Protein AF-A0A2D6EZB1-F1 (afdb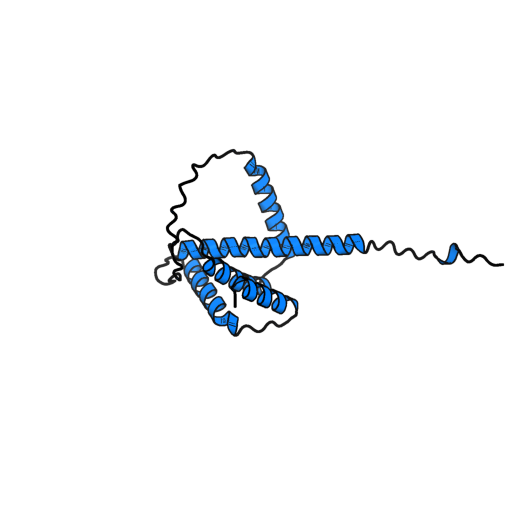_monomer_lite)

Foldseek 3Di:
DDDPPVVPPDPPPPPPVVVVVVVVVLVVLVVVLLQVQLVVQLCLQCVLQVHDDRDLVSSLLSLLLSLVCCVPPDPSVVSSVVVVVVVVVVVVVVVDPDPDPPDPPDPPPDDDDQHDLVVDPDPVSSVSSVSSVVSVVCLVVDDDPDPVSVVSSVVSCVSSVD

pLDDT: mean 78.94, std 15.42, range [45.66, 96.0]

Radius of gyration: 22.86 Å; chains: 1; bounding box: 69×45×72 Å

Structure (mmCIF, N/CA/C/O backbone):
data_AF-A0A2D6EZB1-F1
#
_entry.id   AF-A0A2D6EZB1-F1
#
loop_
_atom_site.group_PDB
_atom_site.id
_atom_site.type_symbol
_atom_site.label_atom_id
_atom_site.label_alt_id
_atom_site.label_comp_id
_atom_site.label_asym_id
_atom_site.label_entity_id
_atom_site.label_seq_id
_atom_site.pdbx_PDB_ins_code
_atom_site.Cartn_x
_atom_site.Cartn_y
_atom_site.Cartn_z
_atom_site.occupancy
_atom_site.B_iso_or_equiv
_atom_site.auth_seq_id
_atom_site.auth_comp_id
_atom_site.auth_asym_id
_atom_site.auth_atom_id
_atom_site.pdbx_PDB_model_num
ATOM 1 N N . MET A 1 1 ? -49.720 18.869 47.527 1.00 47.88 1 MET A N 1
ATOM 2 C CA . MET A 1 1 ? -49.276 18.094 46.352 1.00 47.88 1 MET A CA 1
ATOM 3 C C . MET A 1 1 ? -47.952 18.687 45.928 1.00 47.88 1 MET A C 1
ATOM 5 O O . MET A 1 1 ? -47.924 19.845 45.540 1.00 47.88 1 MET A O 1
ATOM 9 N N . SER A 1 2 ? -46.867 17.965 46.184 1.00 52.72 2 SER A N 1
ATOM 10 C CA . SER A 1 2 ? -45.495 18.437 46.001 1.00 52.72 2 SER A CA 1
ATOM 11 C C . SER A 1 2 ? -45.107 18.248 44.540 1.00 52.72 2 SER A C 1
ATOM 13 O O . SER A 1 2 ? -45.049 17.116 44.063 1.00 52.72 2 SER A O 1
ATOM 15 N N . ASP A 1 3 ? -44.910 19.353 43.833 1.00 53.31 3 ASP A N 1
ATOM 16 C CA . ASP A 1 3 ? -44.463 19.362 42.447 1.00 53.31 3 ASP A CA 1
ATOM 17 C C . ASP A 1 3 ? -42.940 19.163 42.413 1.00 53.31 3 ASP A C 1
ATOM 19 O O . ASP A 1 3 ? -42.173 20.010 42.870 1.00 53.31 3 ASP A O 1
ATOM 23 N N . PHE A 1 4 ? -42.510 17.996 41.935 1.00 58.06 4 PHE A N 1
ATOM 24 C CA . PHE A 1 4 ? -41.103 17.600 41.824 1.00 58.06 4 PHE A CA 1
ATOM 25 C C . PHE A 1 4 ? -40.517 17.900 40.432 1.00 58.06 4 PHE A C 1
ATOM 27 O O . PHE A 1 4 ? -39.515 17.305 40.037 1.00 58.06 4 PHE A O 1
ATOM 34 N N . SER A 1 5 ? -41.099 18.848 39.689 1.00 60.75 5 SER A N 1
ATOM 35 C CA . SER A 1 5 ? -40.609 19.275 38.367 1.00 60.75 5 SER A CA 1
ATOM 36 C C . SER A 1 5 ? -39.159 19.808 38.379 1.00 60.75 5 SER A C 1
ATOM 38 O O . SER A 1 5 ? -38.453 19.735 37.377 1.00 60.75 5 SER A O 1
ATOM 40 N N . PHE A 1 6 ? -38.642 20.243 39.536 1.00 56.06 6 PHE A N 1
ATOM 41 C CA . PHE A 1 6 ? -37.249 20.697 39.679 1.00 56.06 6 PHE A CA 1
ATOM 42 C C . PHE A 1 6 ? -36.216 19.554 39.795 1.00 56.06 6 PHE A C 1
ATOM 44 O O . PHE A 1 6 ? -35.021 19.776 39.614 1.00 56.06 6 PHE A O 1
ATOM 51 N N . MET A 1 7 ? -36.641 18.309 40.055 1.00 51.31 7 MET A N 1
ATOM 52 C CA . MET A 1 7 ? -35.720 17.163 40.175 1.00 51.31 7 MET A CA 1
ATOM 53 C C . MET A 1 7 ? -35.333 16.540 38.825 1.00 51.31 7 MET A C 1
ATOM 55 O O . MET A 1 7 ? -34.567 15.581 38.794 1.00 51.31 7 MET A O 1
ATOM 59 N N . ARG A 1 8 ? -35.783 17.114 37.701 1.00 47.03 8 ARG A N 1
ATOM 60 C CA . ARG A 1 8 ? -35.286 16.785 36.354 1.00 47.03 8 ARG A CA 1
ATOM 61 C C . ARG A 1 8 ? -34.155 17.725 35.907 1.00 47.03 8 ARG A C 1
ATOM 63 O O . ARG A 1 8 ? -33.942 17.933 34.721 1.00 47.03 8 ARG A O 1
ATOM 70 N N . SER A 1 9 ? -33.423 18.296 36.863 1.00 51.12 9 SER A N 1
ATOM 71 C CA . SER A 1 9 ? -32.157 19.003 36.644 1.00 51.12 9 SER A CA 1
ATOM 72 C C . SER A 1 9 ? -31.029 17.984 36.449 1.00 51.12 9 SER A C 1
ATOM 74 O O . SER A 1 9 ? -30.176 17.782 37.312 1.00 51.12 9 SER A O 1
ATOM 76 N N . GLY A 1 10 ? -31.077 17.300 35.316 1.00 46.94 10 GLY A N 1
ATOM 77 C CA . GLY A 1 10 ? -30.093 16.315 34.890 1.00 46.94 10 GLY A CA 1
ATOM 78 C C . GLY A 1 10 ? -30.034 16.267 33.371 1.00 46.94 10 GLY A C 1
ATOM 79 O O . GLY A 1 10 ? -29.948 15.187 32.803 1.00 46.94 10 GLY A O 1
ATOM 80 N N . SER A 1 11 ? -30.155 17.421 32.708 1.00 51.28 11 SER A N 1
ATOM 81 C CA . SER A 1 11 ? -29.711 17.542 31.322 1.00 51.28 11 SER A CA 1
ATOM 82 C C . SER A 1 11 ? -28.196 17.396 31.343 1.00 51.28 11 SER A C 1
ATOM 84 O O . SER A 1 11 ? -27.482 18.342 31.678 1.00 51.28 11 SER A O 1
ATOM 86 N N . SER A 1 12 ? -27.696 16.193 31.061 1.00 45.66 12 SER A N 1
ATOM 87 C CA . SER A 1 12 ? -26.305 16.053 30.665 1.00 45.66 12 SER A CA 1
ATOM 88 C C . SER A 1 12 ? -26.155 16.805 29.347 1.00 45.66 12 SER A C 1
ATOM 90 O O . SER A 1 12 ? -26.581 16.327 28.304 1.00 45.66 12 SER A O 1
ATOM 92 N N . ASN A 1 13 ? -25.546 17.985 29.400 1.00 50.25 13 ASN A N 1
ATOM 93 C CA . ASN A 1 13 ? -25.055 18.731 28.237 1.00 50.25 13 ASN A CA 1
ATOM 94 C C . ASN A 1 13 ? -23.855 18.024 27.565 1.00 50.25 13 ASN A C 1
ATOM 96 O O . ASN A 1 13 ? -22.971 18.674 27.022 1.00 50.25 13 ASN A O 1
ATOM 100 N N . PHE A 1 14 ? -23.782 16.695 27.637 1.00 48.41 14 PHE A N 1
ATOM 101 C CA . PHE A 1 14 ? -22.908 15.949 26.751 1.00 48.41 14 PHE A CA 1
ATOM 102 C C . PHE A 1 14 ? -23.686 15.780 25.456 1.00 48.41 14 PHE A C 1
ATOM 104 O O . PHE A 1 14 ? -24.615 14.980 25.379 1.00 48.41 14 PHE A O 1
ATOM 111 N N . GLU A 1 15 ? -23.342 16.622 24.489 1.00 56.84 15 GLU A N 1
ATOM 112 C CA . GLU A 1 15 ? -23.745 16.525 23.093 1.00 56.84 15 GLU A CA 1
ATOM 113 C C . GL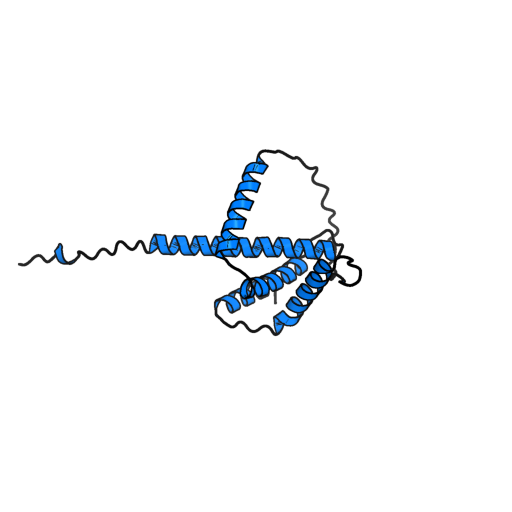U A 1 15 ? -23.208 15.195 22.541 1.00 56.84 15 GLU A C 1
ATOM 115 O O . GLU A 1 15 ? -22.138 15.127 21.941 1.00 56.84 15 GLU A O 1
ATOM 120 N N . GLU A 1 16 ? -23.914 14.093 22.815 1.00 53.28 16 GLU A N 1
ATOM 121 C CA . GLU A 1 16 ? -23.599 12.776 22.245 1.00 53.28 16 GLU A CA 1
ATOM 122 C C . GLU A 1 16 ? -23.535 12.848 20.712 1.00 53.28 16 GLU A C 1
ATOM 124 O O . GLU A 1 16 ? -22.719 12.158 20.104 1.00 53.28 16 GLU A O 1
ATOM 129 N N . ASP A 1 17 ? -24.329 13.728 20.098 1.00 57.41 17 ASP A N 1
ATOM 130 C CA . ASP A 1 17 ? -24.331 13.961 18.653 1.00 57.41 17 ASP A CA 1
ATOM 131 C C . ASP A 1 17 ? -23.016 14.591 18.146 1.00 57.41 17 ASP A C 1
ATOM 133 O O . ASP A 1 17 ? -22.478 14.117 17.145 1.00 57.41 17 ASP A O 1
ATOM 137 N N . ASP A 1 18 ? -22.427 15.561 18.858 1.00 60.47 18 ASP A N 1
ATOM 138 C CA . ASP A 1 18 ? -21.153 16.189 18.452 1.00 60.47 18 ASP A CA 1
ATOM 139 C C . ASP A 1 18 ? -19.954 15.251 18.654 1.00 60.47 18 ASP A C 1
ATOM 141 O O . ASP A 1 18 ? -19.035 15.213 17.831 1.00 60.47 18 ASP A O 1
ATOM 145 N N . ILE A 1 19 ? -19.970 14.432 19.713 1.00 61.69 19 ILE A N 1
ATOM 146 C CA . ILE A 1 19 ? -18.934 13.410 19.938 1.00 61.69 19 ILE A CA 1
ATOM 147 C C . ILE A 1 19 ? -18.992 12.349 18.832 1.00 61.69 19 ILE A C 1
ATOM 149 O O . ILE A 1 19 ? -17.951 11.942 18.309 1.00 61.69 19 ILE A O 1
ATOM 153 N N . ASN A 1 20 ? -20.196 11.918 18.447 1.00 73.81 20 ASN A N 1
ATOM 154 C CA . ASN A 1 20 ? -20.377 10.962 17.358 1.00 73.81 20 ASN A CA 1
ATOM 155 C C . ASN A 1 20 ? -19.919 11.542 16.015 1.00 73.81 20 ASN A C 1
ATOM 157 O O . ASN A 1 20 ? -19.233 10.843 15.267 1.00 73.81 20 ASN A O 1
ATOM 161 N N . GLN A 1 21 ? -20.221 12.812 15.730 1.00 78.00 21 GLN A N 1
ATOM 162 C CA . GLN A 1 21 ? -19.786 13.454 14.491 1.00 78.00 21 GLN A CA 1
ATOM 163 C C . GLN A 1 21 ? -18.259 13.586 14.420 1.00 78.00 21 GLN A C 1
ATOM 165 O O . GLN A 1 21 ? -17.661 13.183 13.425 1.00 78.00 21 GLN A O 1
ATOM 170 N N . GLY A 1 22 ? -17.601 14.021 15.499 1.00 77.44 22 GLY A N 1
ATOM 171 C CA . GLY A 1 22 ? -16.137 14.128 15.529 1.00 77.44 22 GLY A CA 1
ATOM 172 C C . GLY A 1 22 ? -15.417 12.784 15.335 1.00 77.44 22 GLY A C 1
ATOM 173 O O . GLY A 1 22 ? -14.355 12.722 14.706 1.00 77.44 22 GLY A O 1
ATOM 174 N N . ILE A 1 23 ? -16.000 11.684 15.828 1.00 78.56 23 ILE A N 1
ATOM 175 C CA . ILE A 1 23 ? -15.486 10.325 15.592 1.00 78.56 23 ILE A CA 1
ATOM 176 C C . ILE A 1 23 ? -15.664 9.920 14.124 1.00 78.56 23 ILE A C 1
ATOM 178 O O . ILE A 1 23 ? -14.747 9.334 13.542 1.00 78.56 23 ILE A O 1
ATOM 182 N N . ILE A 1 24 ? -16.817 10.229 13.522 1.00 81.25 24 ILE A N 1
ATOM 183 C CA . ILE A 1 24 ? -17.091 9.947 12.106 1.00 81.25 24 ILE A CA 1
ATOM 184 C C . ILE A 1 24 ? -16.104 10.700 11.214 1.00 81.25 24 ILE A C 1
ATOM 186 O O . ILE A 1 24 ? -15.483 10.078 10.353 1.00 81.25 24 ILE A O 1
ATOM 190 N N . ASP A 1 25 ? -15.902 11.992 11.458 1.00 79.62 25 ASP A N 1
ATOM 191 C CA . ASP A 1 25 ? -14.988 12.827 10.675 1.00 79.62 25 ASP A CA 1
ATOM 192 C C . ASP A 1 25 ? -13.549 12.310 10.791 1.00 79.62 25 ASP A C 1
ATOM 194 O O . ASP A 1 25 ? -12.853 12.125 9.793 1.00 79.62 25 ASP A O 1
ATOM 198 N N . SER A 1 26 ? -13.123 11.954 12.007 1.00 75.31 26 SER A N 1
ATOM 199 C CA . SER A 1 26 ? -11.803 11.356 12.238 1.00 75.31 26 SER A CA 1
ATOM 200 C C . SER A 1 26 ? -11.630 10.031 11.488 1.00 75.31 26 SER A C 1
ATOM 202 O O . SER A 1 26 ? -10.572 9.777 10.909 1.00 75.31 26 SER A O 1
ATOM 204 N N . ALA A 1 27 ? -12.662 9.182 11.468 1.00 79.25 27 ALA A N 1
ATOM 205 C CA . ALA A 1 27 ? -12.643 7.925 10.728 1.00 79.25 27 ALA A CA 1
ATOM 206 C C . ALA A 1 27 ? -12.607 8.151 9.207 1.00 79.25 27 ALA A C 1
ATOM 208 O O . ALA A 1 27 ? -11.874 7.454 8.505 1.00 79.25 27 ALA A O 1
ATOM 209 N N . GLN A 1 28 ? -13.351 9.135 8.695 1.00 82.06 28 GLN A N 1
ATOM 210 C CA . GLN A 1 28 ? -13.328 9.518 7.282 1.00 82.06 28 GLN A CA 1
ATOM 211 C C . GLN A 1 28 ? -11.952 10.024 6.858 1.00 82.06 28 GLN A C 1
ATOM 213 O O . GLN A 1 28 ? -11.419 9.556 5.847 1.00 82.06 28 GLN A O 1
ATOM 218 N N . SER A 1 29 ? -11.348 10.915 7.649 1.00 80.81 29 SER A N 1
ATOM 219 C CA . SER A 1 29 ? -9.985 11.383 7.414 1.00 80.81 29 SER A CA 1
ATOM 220 C C . SER A 1 29 ? -9.035 10.199 7.367 1.00 80.81 29 SER A C 1
ATOM 222 O O . SER A 1 29 ? -8.338 10.032 6.372 1.00 80.81 29 SER A O 1
ATOM 224 N N . LEU A 1 30 ? -9.092 9.304 8.360 1.00 80.94 30 LEU A N 1
ATOM 225 C CA . LEU A 1 30 ? -8.241 8.117 8.437 1.00 80.94 30 LEU A CA 1
ATOM 226 C C . LEU A 1 30 ? -8.317 7.231 7.188 1.00 80.94 30 LEU A C 1
ATOM 228 O O . LEU A 1 30 ? -7.288 6.833 6.640 1.00 80.94 30 LEU A O 1
ATOM 232 N N . ILE A 1 31 ? -9.535 6.930 6.736 1.00 84.31 31 IL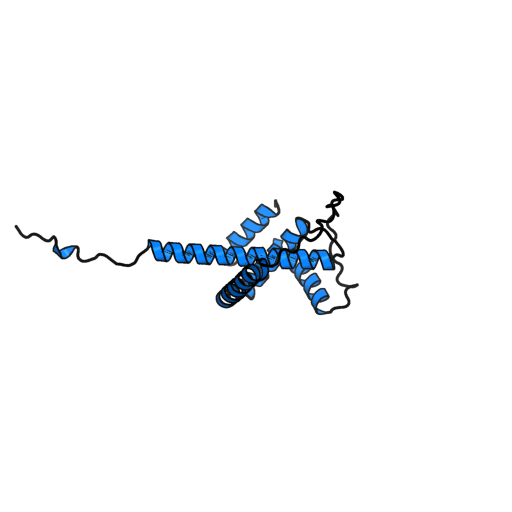E A N 1
ATOM 233 C CA . ILE A 1 31 ? -9.778 6.126 5.533 1.00 84.31 31 ILE A CA 1
ATOM 234 C C . ILE A 1 31 ? -9.227 6.846 4.299 1.00 84.31 31 ILE A C 1
ATOM 236 O O . ILE A 1 31 ? -8.596 6.220 3.448 1.00 84.31 31 ILE A O 1
ATOM 240 N N . THR A 1 32 ? -9.406 8.162 4.224 1.00 84.94 32 THR A N 1
ATOM 241 C CA . THR A 1 32 ? -8.880 8.986 3.131 1.00 84.94 32 THR A CA 1
ATOM 242 C C . THR A 1 32 ? -7.353 8.922 3.081 1.00 84.94 32 THR A C 1
ATOM 244 O O . THR A 1 32 ? -6.798 8.635 2.020 1.00 84.94 32 THR A O 1
ATOM 247 N N . ILE A 1 33 ? -6.667 9.070 4.225 1.00 83.62 33 ILE A N 1
ATOM 248 C CA . ILE A 1 33 ? -5.201 8.910 4.327 1.00 83.62 33 ILE A CA 1
ATOM 249 C C . ILE A 1 33 ? -4.781 7.542 3.807 1.00 83.62 33 ILE A C 1
ATOM 251 O O . ILE A 1 33 ? -3.852 7.415 3.008 1.00 83.62 33 ILE A O 1
ATOM 255 N N . PHE A 1 34 ? -5.469 6.510 4.289 1.00 87.12 34 PHE A N 1
ATOM 256 C CA . PHE A 1 34 ? -5.158 5.131 3.973 1.00 87.12 34 PHE A CA 1
ATOM 257 C C . PHE A 1 34 ? -5.218 4.880 2.462 1.00 87.12 34 PHE A C 1
ATOM 259 O O . PHE A 1 34 ? -4.292 4.299 1.894 1.00 87.12 34 PHE A O 1
ATOM 266 N N . ILE A 1 35 ? -6.270 5.371 1.804 1.00 89.12 35 ILE A N 1
ATOM 267 C CA . ILE A 1 35 ? -6.467 5.218 0.360 1.00 89.12 35 ILE A CA 1
ATOM 268 C C . ILE A 1 35 ? -5.445 6.039 -0.429 1.00 89.12 35 ILE A C 1
ATOM 270 O O . ILE A 1 35 ? -4.830 5.494 -1.344 1.00 89.12 35 ILE A O 1
ATOM 274 N N . ILE A 1 36 ? -5.217 7.310 -0.074 1.00 89.00 36 ILE A N 1
ATOM 275 C CA . ILE A 1 36 ? -4.235 8.168 -0.761 1.00 89.00 36 ILE A CA 1
ATOM 276 C C . ILE A 1 36 ? -2.857 7.506 -0.743 1.00 89.00 36 ILE A C 1
ATOM 278 O O . ILE A 1 36 ? -2.229 7.350 -1.790 1.00 89.00 36 ILE A O 1
ATOM 282 N N . LYS A 1 37 ? -2.417 7.032 0.427 1.00 89.38 37 LYS A N 1
ATOM 283 C CA . LYS A 1 37 ? -1.128 6.345 0.556 1.00 89.38 37 LYS A CA 1
ATOM 284 C C . LYS A 1 37 ? -1.077 5.057 -0.252 1.00 89.38 37 LYS A C 1
ATOM 286 O O . LYS A 1 37 ? -0.074 4.800 -0.911 1.00 89.38 37 LYS A O 1
ATOM 291 N N . ALA A 1 38 ? -2.146 4.261 -0.253 1.00 92.12 38 ALA A N 1
ATOM 292 C CA . ALA A 1 38 ? -2.207 3.064 -1.085 1.00 92.12 38 ALA A CA 1
ATOM 293 C C . ALA A 1 38 ? -2.086 3.403 -2.584 1.00 92.12 38 ALA A C 1
ATOM 295 O O . ALA A 1 38 ? -1.358 2.726 -3.307 1.00 92.12 38 ALA A O 1
ATOM 296 N N . ILE A 1 39 ? -2.714 4.480 -3.060 1.00 93.00 39 ILE A N 1
ATOM 297 C CA . ILE A 1 39 ? -2.585 4.924 -4.456 1.00 93.00 39 ILE A CA 1
ATOM 298 C C . ILE A 1 39 ? -1.153 5.384 -4.757 1.00 93.00 39 ILE A C 1
ATOM 300 O O . ILE A 1 39 ? -0.591 4.979 -5.776 1.00 93.00 39 ILE A O 1
ATOM 304 N N . GLU A 1 40 ? -0.528 6.173 -3.879 1.00 93.00 40 GLU A N 1
ATOM 305 C CA . GLU A 1 40 ? 0.867 6.613 -4.038 1.00 93.00 40 GLU A CA 1
ATOM 306 C C . GLU A 1 40 ? 1.832 5.415 -4.095 1.00 93.00 40 GLU A C 1
ATOM 308 O O . GLU A 1 40 ? 2.699 5.337 -4.970 1.00 93.00 40 GLU A O 1
ATOM 313 N N . ILE A 1 41 ? 1.644 4.438 -3.204 1.00 94.88 41 ILE A N 1
ATOM 314 C CA . ILE A 1 41 ? 2.441 3.207 -3.128 1.00 94.88 41 ILE A CA 1
ATOM 315 C C . ILE A 1 41 ? 2.244 2.346 -4.382 1.00 94.88 41 ILE A C 1
ATOM 317 O O . ILE A 1 41 ? 3.228 1.876 -4.959 1.00 94.88 41 ILE A O 1
ATOM 321 N N . GLY A 1 42 ? 0.999 2.156 -4.825 1.00 95.38 42 GLY A N 1
ATOM 322 C CA . GLY A 1 42 ? 0.672 1.386 -6.028 1.00 95.38 42 GLY A CA 1
ATOM 323 C C . GLY A 1 42 ? 1.228 2.035 -7.293 1.00 95.38 42 GLY A C 1
ATOM 324 O O . GLY A 1 42 ? 1.840 1.361 -8.121 1.00 95.38 42 GLY A O 1
ATOM 325 N N . SER A 1 43 ? 1.119 3.360 -7.395 1.00 94.44 43 SER A N 1
ATOM 326 C CA . SER A 1 43 ? 1.673 4.141 -8.506 1.00 94.44 43 SER A CA 1
ATOM 327 C C . SER A 1 43 ? 3.197 4.055 -8.544 1.00 94.44 43 SER A C 1
ATOM 329 O O . SER A 1 43 ? 3.781 3.778 -9.592 1.00 94.44 43 SER A O 1
ATOM 331 N N . ARG A 1 44 ? 3.865 4.195 -7.390 1.00 94.69 44 ARG A N 1
ATOM 332 C CA . ARG A 1 44 ? 5.320 4.009 -7.292 1.00 94.69 44 ARG A CA 1
ATOM 333 C C . ARG A 1 44 ? 5.731 2.600 -7.711 1.00 94.69 44 ARG A C 1
ATOM 335 O O . ARG A 1 44 ? 6.701 2.438 -8.447 1.00 94.69 44 ARG A O 1
ATOM 342 N N . TYR A 1 45 ? 5.001 1.581 -7.264 1.00 95.75 45 TYR A N 1
ATOM 343 C CA . TYR A 1 45 ? 5.285 0.196 -7.630 1.00 95.75 45 TYR A CA 1
ATOM 344 C C . TYR A 1 45 ? 5.097 -0.060 -9.134 1.00 95.75 45 TYR A C 1
ATOM 346 O O . TYR A 1 45 ? 5.931 -0.734 -9.735 1.00 95.75 45 TYR A O 1
ATOM 354 N N . CYS A 1 46 ? 4.078 0.536 -9.758 1.00 94.81 46 CYS A N 1
ATOM 355 C CA . CYS A 1 46 ? 3.870 0.506 -11.208 1.00 94.81 46 CYS A CA 1
ATOM 356 C C . CYS A 1 46 ? 5.076 1.080 -11.972 1.00 94.81 46 CYS A C 1
ATOM 358 O O . CYS A 1 46 ? 5.618 0.420 -12.863 1.00 94.81 46 CYS A O 1
ATOM 360 N N . VAL A 1 47 ? 5.564 2.257 -11.565 1.00 92.81 47 VAL A N 1
ATOM 361 C CA . VAL A 1 47 ? 6.751 2.890 -12.166 1.00 92.81 47 VAL A CA 1
ATOM 362 C C . VAL A 1 47 ? 7.994 2.011 -11.998 1.00 92.81 47 VAL A C 1
ATOM 364 O O . VAL A 1 47 ? 8.752 1.814 -12.948 1.00 92.81 47 VAL A O 1
ATOM 367 N N . LEU A 1 48 ? 8.191 1.421 -10.816 1.00 93.75 48 LEU A N 1
ATOM 368 C CA . LEU A 1 48 ? 9.302 0.498 -10.554 1.00 93.75 48 LEU A CA 1
ATOM 369 C C . LEU A 1 48 ? 9.185 -0.815 -11.345 1.00 93.75 48 LEU A C 1
ATOM 371 O O . LEU A 1 48 ? 10.200 -1.403 -11.718 1.00 93.75 48 LEU A O 1
ATOM 375 N N . ALA A 1 49 ? 7.963 -1.242 -11.667 1.00 93.19 49 ALA A N 1
ATOM 376 C CA . ALA A 1 49 ? 7.689 -2.335 -12.596 1.00 93.19 49 ALA A CA 1
ATOM 377 C C . ALA A 1 49 ? 7.885 -1.944 -14.073 1.00 93.19 49 ALA A C 1
ATOM 379 O O . ALA A 1 49 ? 7.696 -2.791 -14.944 1.00 93.19 49 ALA A O 1
ATOM 380 N N . LYS A 1 50 ? 8.288 -0.694 -14.353 1.00 91.56 50 LYS A N 1
ATOM 381 C CA . LYS A 1 50 ? 8.457 -0.103 -15.693 1.00 91.56 50 LYS A CA 1
ATOM 382 C C . LYS A 1 50 ? 7.166 -0.050 -16.513 1.00 91.56 50 LYS A C 1
ATOM 384 O O . LYS A 1 50 ? 7.233 -0.012 -17.738 1.00 91.56 50 LYS A O 1
ATOM 389 N N . ARG A 1 51 ? 6.023 -0.026 -15.829 1.00 91.12 51 ARG A N 1
ATOM 390 C CA . ARG A 1 51 ? 4.694 0.120 -16.420 1.00 91.12 51 ARG A CA 1
ATOM 391 C C . ARG A 1 51 ? 4.226 1.566 -16.324 1.00 91.12 51 ARG A C 1
ATOM 393 O O . ARG A 1 51 ? 4.635 2.298 -15.418 1.00 91.12 51 ARG A O 1
ATOM 400 N N . LYS A 1 52 ? 3.374 1.971 -17.259 1.00 89.56 52 LYS A N 1
ATOM 401 C CA . LYS A 1 52 ? 2.762 3.306 -17.318 1.00 89.56 52 LYS A CA 1
ATOM 402 C C . LYS A 1 52 ? 1.343 3.317 -16.759 1.00 89.56 52 LYS A C 1
ATOM 404 O O . LYS A 1 52 ? 0.897 4.358 -16.287 1.00 89.56 52 LYS A O 1
ATOM 409 N N . THR A 1 53 ? 0.673 2.167 -16.766 1.00 89.06 53 THR A N 1
ATOM 410 C CA . THR A 1 53 ? -0.718 2.042 -16.322 1.00 89.06 53 THR A CA 1
ATOM 411 C C . THR A 1 53 ? -0.805 1.298 -14.994 1.00 89.06 53 THR A C 1
ATOM 413 O O . THR A 1 53 ? -0.345 0.159 -14.859 1.00 89.06 53 THR A O 1
ATOM 416 N N . VAL A 1 54 ? -1.421 1.945 -14.000 1.00 91.44 54 VAL A N 1
ATOM 417 C CA . VAL A 1 54 ? -1.713 1.333 -12.699 1.00 91.44 54 VAL A CA 1
ATOM 418 C C . VAL A 1 54 ? -2.865 0.349 -12.864 1.00 91.44 54 VAL A C 1
ATOM 420 O O . VAL A 1 54 ? -3.948 0.703 -13.321 1.00 91.44 54 VAL A O 1
ATOM 423 N N . THR A 1 55 ? -2.635 -0.896 -12.466 1.00 91.88 55 THR A N 1
ATOM 424 C CA . THR A 1 55 ? -3.612 -1.983 -12.577 1.00 91.88 55 THR A CA 1
ATOM 425 C C . THR A 1 55 ? -4.298 -2.253 -11.237 1.00 91.88 55 THR A C 1
ATOM 427 O O . THR A 1 55 ? -3.805 -1.865 -10.175 1.00 91.88 55 THR A O 1
ATOM 430 N N . LYS A 1 56 ? -5.404 -3.009 -11.251 1.00 91.62 56 LYS A N 1
ATOM 431 C CA . LYS A 1 56 ? -6.058 -3.493 -10.018 1.00 91.62 56 LYS A CA 1
ATOM 432 C C . LYS A 1 56 ? -5.068 -4.195 -9.078 1.00 91.62 56 LYS A C 1
ATOM 434 O O . LYS A 1 56 ? -5.113 -3.984 -7.869 1.00 91.62 56 LYS A O 1
ATOM 439 N N . THR A 1 57 ? -4.168 -5.008 -9.629 1.00 92.75 57 THR A N 1
ATOM 440 C CA . THR A 1 57 ? -3.184 -5.768 -8.850 1.00 92.75 57 THR A CA 1
ATOM 441 C C . THR A 1 57 ? -2.193 -4.851 -8.134 1.00 92.75 57 THR A C 1
ATOM 443 O O . THR A 1 57 ? -1.798 -5.147 -7.010 1.00 92.75 57 THR A O 1
ATOM 446 N N . ASP A 1 58 ? -1.827 -3.709 -8.723 1.00 94.56 58 ASP A N 1
ATOM 447 C CA . ASP A 1 58 ? -0.973 -2.717 -8.053 1.00 94.56 58 ASP A CA 1
ATOM 448 C C . ASP A 1 58 ? -1.638 -2.149 -6.807 1.00 94.56 58 ASP A C 1
ATOM 450 O O . ASP A 1 58 ? -1.016 -2.066 -5.746 1.00 94.56 58 ASP A O 1
ATOM 454 N N . ILE A 1 59 ? -2.919 -1.802 -6.933 1.00 94.00 59 ILE A N 1
ATOM 455 C CA . ILE A 1 59 ? -3.718 -1.293 -5.822 1.00 94.00 59 ILE A CA 1
ATOM 456 C C . ILE A 1 59 ? -3.890 -2.371 -4.750 1.00 94.00 59 ILE A C 1
ATOM 458 O O . ILE A 1 59 ? -3.764 -2.074 -3.567 1.00 94.00 59 ILE A O 1
ATOM 462 N N . GLU A 1 60 ? -4.092 -3.634 -5.130 1.00 94.25 60 GLU A N 1
ATOM 463 C CA . GLU A 1 60 ? -4.152 -4.744 -4.173 1.00 94.25 60 GLU A CA 1
ATOM 464 C C . GLU A 1 60 ? -2.839 -4.899 -3.388 1.00 94.25 60 GLU A C 1
ATOM 466 O O . GLU A 1 60 ? -2.856 -4.982 -2.157 1.00 94.25 60 GLU A O 1
ATOM 471 N N . TYR A 1 61 ? -1.695 -4.909 -4.080 1.00 95.25 61 TYR A N 1
ATOM 472 C CA . TYR A 1 61 ? -0.376 -4.947 -3.441 1.00 95.25 61 TYR A CA 1
ATOM 473 C C . TYR A 1 61 ? -0.207 -3.784 -2.460 1.00 95.25 61 TYR A C 1
ATOM 475 O O . TYR A 1 61 ? 0.229 -3.981 -1.323 1.00 95.25 61 TYR A O 1
ATOM 483 N N . ALA A 1 62 ? -0.583 -2.581 -2.889 1.00 95.50 62 ALA A N 1
ATOM 484 C CA . ALA A 1 62 ? -0.429 -1.380 -2.094 1.00 95.50 62 ALA A CA 1
ATOM 485 C C . ALA A 1 62 ? -1.354 -1.344 -0.875 1.00 95.50 62 ALA A C 1
ATOM 487 O O . ALA A 1 62 ? -0.908 -0.958 0.199 1.00 95.50 62 ALA A O 1
ATOM 488 N N . LEU A 1 63 ? -2.603 -1.800 -0.997 1.00 94.25 63 LEU A N 1
ATOM 489 C CA . LEU A 1 63 ? -3.539 -1.900 0.125 1.00 94.25 63 LEU A CA 1
ATOM 490 C C . LEU A 1 63 ? -3.048 -2.895 1.179 1.00 94.25 63 LEU A C 1
ATOM 492 O O . LEU A 1 63 ? -3.096 -2.594 2.370 1.00 94.25 63 LEU A O 1
ATOM 496 N N . LYS A 1 64 ? -2.531 -4.058 0.761 1.00 94.50 64 LYS A N 1
ATOM 497 C CA . LYS A 1 64 ? -1.952 -5.051 1.684 1.00 94.50 64 LYS A CA 1
ATOM 498 C C . LYS A 1 64 ? -0.718 -4.508 2.396 1.00 94.50 64 LYS A C 1
ATOM 500 O O . LYS A 1 64 ? -0.571 -4.685 3.605 1.00 94.50 64 LYS A O 1
ATOM 505 N N . TYR A 1 65 ? 0.151 -3.825 1.655 1.00 94.44 65 TYR A N 1
ATOM 506 C CA . TYR A 1 65 ? 1.320 -3.168 2.225 1.00 94.44 65 TYR A CA 1
ATOM 507 C C . TYR A 1 65 ? 0.915 -2.088 3.224 1.00 94.44 65 TYR A C 1
ATOM 509 O O . TYR A 1 65 ? 1.390 -2.087 4.359 1.00 94.44 65 TYR A O 1
ATOM 517 N N . GLN A 1 66 ? -0.005 -1.213 2.818 1.00 91.44 66 GLN A N 1
ATOM 518 C CA . GLN A 1 66 ? -0.483 -0.120 3.643 1.00 91.44 66 GLN A CA 1
ATOM 519 C C . GLN A 1 66 ? -1.180 -0.654 4.888 1.00 91.44 66 GLN A C 1
ATOM 521 O O . GLN A 1 66 ? -0.911 -0.133 5.951 1.00 91.44 66 GLN A O 1
ATOM 526 N N . ALA A 1 67 ? -1.986 -1.716 4.819 1.00 90.94 67 ALA A N 1
ATOM 527 C CA . ALA A 1 67 ? -2.587 -2.332 6.002 1.00 90.94 67 ALA A CA 1
ATOM 528 C C . ALA A 1 67 ? -1.528 -2.714 7.046 1.00 90.94 67 ALA A C 1
ATOM 530 O O . ALA A 1 67 ? -1.612 -2.285 8.195 1.00 90.94 67 ALA A O 1
ATOM 531 N N . ILE A 1 68 ? -0.498 -3.459 6.639 1.00 89.56 68 ILE A N 1
ATOM 532 C CA . ILE A 1 68 ? 0.542 -3.943 7.554 1.00 89.56 68 ILE A CA 1
ATOM 533 C C . ILE A 1 68 ? 1.395 -2.787 8.097 1.00 89.56 68 ILE A C 1
ATOM 535 O O . ILE A 1 68 ? 1.653 -2.729 9.299 1.00 89.56 68 ILE A O 1
ATOM 539 N N . GLU A 1 69 ? 1.816 -1.849 7.248 1.00 88.62 69 GLU A N 1
ATOM 540 C CA . GLU A 1 69 ? 2.592 -0.681 7.687 1.00 88.62 69 GLU A CA 1
ATOM 541 C C . GLU A 1 69 ? 1.778 0.258 8.568 1.00 88.62 69 GLU A C 1
ATOM 543 O O . GLU A 1 69 ? 2.283 0.779 9.562 1.00 88.62 69 GLU A O 1
ATOM 548 N N . PHE A 1 70 ? 0.512 0.457 8.217 1.00 82.94 70 PHE A N 1
ATOM 549 C CA . PHE A 1 70 ? -0.380 1.348 8.928 1.00 82.94 70 PHE A CA 1
ATOM 550 C C . PHE A 1 70 ? -0.563 0.884 10.372 1.00 82.94 70 PHE A C 1
ATOM 552 O O . PHE A 1 70 ? -0.381 1.662 11.304 1.00 82.94 70 PHE A O 1
ATOM 559 N N . ILE A 1 71 ? -0.807 -0.415 10.557 1.00 77.31 71 ILE A N 1
ATOM 560 C CA . ILE A 1 71 ? -0.965 -1.039 11.876 1.00 77.31 71 ILE A CA 1
ATOM 561 C C . ILE A 1 71 ? 0.334 -0.977 12.697 1.00 77.31 71 ILE A C 1
ATOM 563 O O . ILE A 1 71 ? 0.286 -0.768 13.908 1.00 77.31 71 ILE A O 1
ATOM 567 N N . ASN A 1 72 ? 1.495 -1.169 12.064 1.00 75.56 72 ASN A N 1
ATOM 568 C CA . ASN A 1 72 ? 2.763 -1.321 12.783 1.00 75.56 72 ASN A CA 1
ATOM 569 C C . ASN A 1 72 ? 3.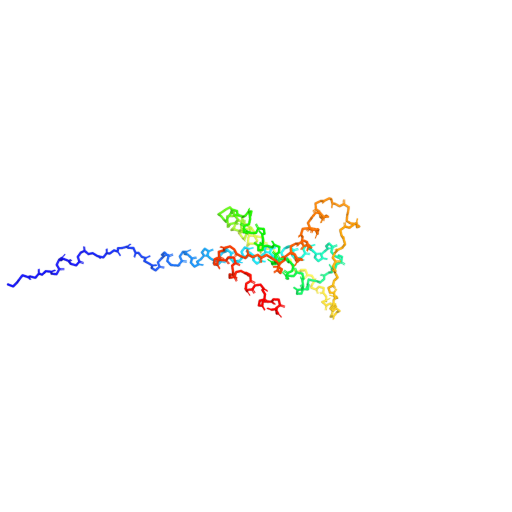505 -0.004 13.052 1.00 75.56 72 ASN A C 1
ATOM 571 O O . ASN A 1 72 ? 4.308 0.056 13.986 1.00 75.56 72 ASN A O 1
ATOM 575 N N . HIS A 1 73 ? 3.299 1.025 12.226 1.00 68.81 73 HIS A N 1
ATOM 576 C CA . HIS A 1 73 ? 4.204 2.176 12.167 1.00 68.81 73 HIS A CA 1
ATOM 577 C C . HIS A 1 73 ? 3.517 3.547 12.130 1.00 68.81 73 HIS A C 1
ATOM 579 O O . HIS A 1 73 ? 4.224 4.554 12.092 1.00 68.81 73 HIS A O 1
ATOM 585 N N . THR A 1 74 ? 2.181 3.628 12.158 1.00 65.56 74 THR A N 1
ATOM 586 C CA . THR A 1 74 ? 1.496 4.917 11.970 1.00 65.56 74 THR A CA 1
ATOM 587 C C . THR A 1 74 ? 1.171 5.638 13.273 1.00 65.56 74 THR A C 1
ATOM 589 O O . THR A 1 74 ? 0.384 5.168 14.093 1.00 65.56 74 THR A O 1
ATOM 592 N N . ASP A 1 75 ? 1.726 6.842 13.410 1.00 72.19 75 ASP A N 1
ATOM 593 C CA . ASP A 1 75 ? 1.219 7.874 14.311 1.00 72.19 75 ASP A CA 1
ATOM 594 C C . ASP A 1 75 ? 0.109 8.655 13.591 1.00 72.19 75 ASP A C 1
ATOM 596 O O . ASP A 1 75 ? 0.363 9.589 12.829 1.00 72.19 75 ASP A O 1
ATOM 600 N N . ILE A 1 76 ? -1.134 8.228 13.813 1.00 66.50 76 ILE A N 1
ATOM 601 C CA . ILE A 1 76 ? -2.328 8.743 13.127 1.00 66.50 76 ILE A CA 1
ATOM 602 C C . ILE A 1 76 ? -2.458 10.266 13.267 1.00 66.50 76 ILE A C 1
ATOM 604 O O . ILE A 1 76 ? -2.825 10.946 12.311 1.00 66.50 76 ILE A O 1
ATOM 608 N N . ALA A 1 77 ? -2.137 10.813 14.442 1.00 61.72 77 ALA A N 1
ATOM 609 C CA . ALA A 1 77 ? -2.293 12.240 14.712 1.00 61.72 77 ALA A CA 1
ATOM 610 C C . ALA A 1 77 ? -1.314 13.085 13.886 1.00 61.72 77 ALA A C 1
ATOM 612 O O . ALA A 1 77 ? -1.664 14.168 13.412 1.00 61.72 77 ALA A O 1
ATOM 613 N N . LYS A 1 78 ? -0.093 12.579 13.686 1.00 74.75 78 LYS A N 1
ATOM 614 C CA . LYS A 1 78 ? 0.897 13.227 12.827 1.00 74.75 78 LYS A CA 1
ATOM 615 C C . LYS A 1 78 ? 0.468 13.197 11.357 1.00 74.75 78 LYS A C 1
ATOM 617 O O . LYS A 1 78 ? 0.562 14.217 10.682 1.00 74.75 78 LYS A O 1
ATOM 622 N N . GLU A 1 79 ? -0.034 12.058 10.890 1.00 70.00 79 GLU A N 1
ATOM 623 C CA . GLU A 1 79 ? -0.446 11.865 9.493 1.00 70.00 79 GLU A CA 1
ATOM 624 C C . GLU A 1 79 ? -1.627 12.751 9.083 1.00 70.00 79 GLU A C 1
ATOM 626 O O . GLU A 1 79 ? -1.605 13.329 7.999 1.00 70.00 79 GLU A O 1
ATOM 631 N N . ILE A 1 80 ? -2.635 12.904 9.953 1.00 67.81 80 ILE A N 1
ATOM 632 C CA . ILE A 1 80 ? -3.779 13.799 9.697 1.00 67.81 80 ILE A CA 1
ATOM 633 C C . ILE A 1 80 ? -3.286 15.230 9.466 1.00 67.81 80 ILE A C 1
ATOM 635 O O . ILE A 1 80 ? -3.641 15.860 8.474 1.00 67.81 80 ILE A O 1
ATOM 639 N N . LYS A 1 81 ? -2.383 15.709 10.327 1.00 74.81 81 LYS A N 1
ATOM 640 C CA . LYS A 1 81 ? -1.843 17.066 10.235 1.00 74.81 81 LYS A CA 1
ATOM 641 C C . LYS A 1 81 ? -1.025 17.303 8.960 1.00 74.81 81 LYS A C 1
ATOM 643 O O . LYS A 1 81 ? -1.076 18.393 8.395 1.00 74.81 81 LYS A O 1
ATOM 648 N N . GLU A 1 82 ? -0.238 16.318 8.531 1.00 77.88 82 GLU A N 1
ATOM 649 C CA . GLU A 1 82 ? 0.530 16.409 7.282 1.00 77.88 82 GLU A CA 1
ATOM 650 C C . GLU A 1 82 ? -0.388 16.424 6.054 1.00 77.88 82 GLU A C 1
ATOM 652 O O . GLU A 1 82 ? -0.114 17.147 5.094 1.00 77.88 82 GLU A O 1
ATOM 657 N N . LEU A 1 83 ? -1.495 15.678 6.091 1.00 69.06 83 LEU A N 1
ATOM 658 C CA . LEU A 1 83 ? -2.468 15.677 5.007 1.00 69.06 83 LEU A CA 1
ATOM 659 C C . LEU A 1 83 ? -3.268 16.963 4.912 1.00 69.06 83 LEU A C 1
ATOM 661 O O . LEU A 1 83 ? -3.401 17.460 3.801 1.00 69.06 83 LEU A O 1
ATOM 665 N N . ASP A 1 84 ? -3.737 17.521 6.027 1.00 72.88 84 ASP A N 1
ATOM 666 C CA . ASP A 1 84 ? -4.435 18.811 6.017 1.00 72.88 84 ASP A CA 1
ATOM 667 C C . ASP A 1 84 ? -3.555 19.896 5.378 1.00 72.88 84 ASP A C 1
ATOM 669 O O . ASP A 1 84 ? -4.002 20.619 4.490 1.00 72.88 84 ASP A O 1
ATOM 673 N N . ALA A 1 85 ? -2.265 19.932 5.734 1.00 79.25 85 ALA A N 1
ATOM 674 C CA . ALA A 1 85 ? -1.302 20.858 5.139 1.00 79.25 85 ALA A CA 1
ATOM 675 C C . ALA A 1 85 ? -1.078 20.607 3.634 1.00 79.25 85 ALA A C 1
ATOM 677 O O . ALA A 1 85 ? -0.988 21.553 2.850 1.00 79.25 85 ALA A O 1
ATOM 678 N N . LYS A 1 86 ? -0.996 19.337 3.207 1.00 75.38 86 LYS A N 1
ATOM 679 C CA . LYS A 1 86 ? -0.854 18.976 1.785 1.00 75.38 86 LYS A CA 1
ATOM 680 C C . LYS A 1 86 ? -2.109 19.344 0.992 1.00 75.38 86 LYS A C 1
ATOM 682 O O . LYS A 1 86 ? -1.997 19.876 -0.108 1.00 75.38 86 LYS A O 1
ATOM 687 N N . LEU A 1 87 ? -3.288 19.094 1.548 1.00 72.25 87 LEU A N 1
ATOM 688 C CA . LEU A 1 87 ? -4.574 19.423 0.945 1.00 72.25 87 LEU A CA 1
ATOM 689 C C . LEU A 1 87 ? -4.716 20.942 0.773 1.00 72.25 87 LEU A C 1
ATOM 691 O O . LEU A 1 87 ? -5.044 21.400 -0.317 1.00 72.25 87 LEU A O 1
ATOM 695 N N . GLU A 1 88 ? -4.377 21.716 1.807 1.00 76.69 88 GLU A N 1
ATOM 696 C CA . GLU A 1 88 ? -4.362 23.182 1.763 1.00 76.69 88 GLU A CA 1
ATOM 697 C C . GLU A 1 88 ? -3.409 23.704 0.677 1.00 76.69 88 GLU A C 1
ATOM 699 O O . GLU A 1 88 ? -3.805 24.549 -0.123 1.00 76.69 88 GLU A O 1
ATOM 704 N N . SER A 1 89 ? -2.206 23.126 0.554 1.00 74.62 89 SER A N 1
ATOM 705 C CA . SER A 1 89 ? -1.267 23.491 -0.519 1.00 74.62 89 SER A CA 1
ATOM 706 C C . SER A 1 89 ? -1.796 23.191 -1.927 1.00 74.62 89 SER A C 1
ATOM 708 O O . SER A 1 89 ? -1.628 24.006 -2.827 1.00 74.62 89 SER A O 1
ATOM 710 N N . LEU A 1 90 ? -2.494 22.066 -2.122 1.00 68.19 90 LEU A N 1
ATOM 711 C CA . LEU A 1 90 ? -3.090 21.711 -3.415 1.00 68.19 90 LEU A CA 1
ATOM 712 C C . LEU A 1 90 ? -4.229 22.662 -3.801 1.00 68.19 90 LEU A C 1
ATOM 714 O O . LEU A 1 90 ? -4.375 23.004 -4.974 1.00 68.19 90 LEU A O 1
ATOM 718 N N . PHE A 1 91 ? -5.031 23.101 -2.829 1.00 65.62 91 PHE A N 1
ATOM 719 C CA . PHE A 1 91 ? -6.078 24.092 -3.071 1.00 65.62 91 PHE A CA 1
ATOM 720 C C . PHE A 1 91 ? -5.502 25.482 -3.364 1.00 65.62 91 PHE A C 1
ATOM 722 O O . PHE A 1 91 ? -6.038 26.171 -4.233 1.00 65.62 91 PHE A O 1
ATOM 729 N N . ASP A 1 92 ? -4.390 25.864 -2.734 1.00 65.00 92 ASP A N 1
ATOM 730 C CA . ASP A 1 92 ? -3.701 27.134 -3.007 1.00 65.00 92 ASP A CA 1
ATOM 731 C C . ASP A 1 92 ? -3.024 27.133 -4.400 1.00 65.00 92 ASP A C 1
ATOM 733 O O . ASP A 1 92 ? -3.105 28.106 -5.152 1.00 65.00 92 ASP A O 1
ATOM 737 N N . GLU A 1 93 ? -2.454 25.996 -4.820 1.00 55.22 93 GLU A N 1
ATOM 738 C CA . GLU A 1 93 ? -1.847 25.817 -6.151 1.00 55.22 93 GLU A CA 1
ATOM 739 C C . GLU A 1 93 ? -2.873 25.655 -7.292 1.00 55.22 93 GLU A C 1
ATOM 741 O O . GLU A 1 93 ? -2.553 25.908 -8.456 1.00 55.22 93 GLU A O 1
ATOM 746 N N . SER A 1 94 ? -4.130 25.309 -6.990 1.00 49.72 94 SER A N 1
ATOM 747 C CA . SER A 1 94 ? -5.196 25.130 -7.994 1.00 49.72 94 SER A CA 1
ATOM 748 C C . SER A 1 94 ? -5.696 26.427 -8.659 1.00 49.72 94 SER A C 1
ATOM 750 O O . SER A 1 94 ? -6.520 26.370 -9.569 1.00 49.72 94 SER A O 1
ATOM 752 N N . SER A 1 95 ? -5.158 27.597 -8.281 1.00 52.69 95 SER A N 1
ATOM 753 C CA . SER A 1 95 ? -5.382 28.874 -8.991 1.00 52.69 95 SER A CA 1
ATOM 754 C C . SER A 1 95 ? -4.526 29.040 -10.261 1.00 52.69 95 SER A C 1
ATOM 756 O O . SER A 1 95 ? -4.565 30.086 -10.909 1.00 52.69 95 SER A O 1
ATOM 758 N N . SER A 1 96 ? -3.739 28.026 -10.626 1.00 55.31 96 SER A N 1
ATOM 759 C CA . SER A 1 96 ? -2.947 27.973 -11.854 1.00 55.31 96 SER A CA 1
ATOM 760 C C . SER A 1 96 ? -3.588 26.991 -12.839 1.00 55.31 96 SER A C 1
ATOM 762 O O . SER A 1 96 ? -3.327 25.789 -12.774 1.00 55.31 96 SER A O 1
ATOM 764 N N . GLU A 1 97 ? -4.401 27.503 -13.768 1.00 52.06 97 GLU A N 1
ATOM 765 C CA . GLU A 1 97 ? -4.898 26.766 -14.939 1.00 52.06 97 GLU A CA 1
ATOM 766 C C . GLU A 1 97 ? -3.714 26.277 -15.789 1.00 52.06 97 GLU A C 1
ATOM 768 O O . GLU A 1 97 ? -3.202 26.987 -16.654 1.00 52.06 97 GLU A O 1
ATOM 773 N N . ASN A 1 98 ? -3.243 25.060 -15.526 1.00 51.81 98 ASN A N 1
ATOM 774 C CA . ASN A 1 98 ? -2.352 24.352 -16.431 1.00 51.81 98 ASN A CA 1
ATOM 775 C C . ASN A 1 98 ? -3.209 23.390 -17.258 1.00 51.81 98 ASN A C 1
ATOM 777 O O . ASN A 1 98 ? -3.452 22.253 -16.851 1.00 51.81 98 ASN A O 1
ATOM 781 N N . GLU A 1 99 ? -3.703 23.874 -18.399 1.00 51.91 99 GLU A N 1
ATOM 782 C CA . GLU A 1 99 ? -4.274 23.043 -19.462 1.00 51.91 99 GLU A CA 1
ATOM 783 C C . GLU A 1 99 ? -3.151 22.194 -20.080 1.00 51.91 99 GLU A C 1
ATOM 785 O O . GLU A 1 99 ? -2.622 22.485 -21.152 1.00 51.91 99 GLU A O 1
ATOM 790 N N . GLY A 1 100 ? -2.731 21.152 -19.363 1.00 57.06 100 GLY A N 1
ATOM 791 C CA . GLY A 1 100 ? -1.891 20.111 -19.934 1.00 57.06 100 GLY A CA 1
ATOM 792 C C . GLY A 1 100 ? -2.684 19.370 -21.006 1.00 57.06 100 GLY A C 1
ATOM 793 O O . GLY A 1 100 ? -3.799 18.919 -20.741 1.00 57.06 100 GLY A O 1
ATOM 794 N N . GLU A 1 101 ? -2.116 19.252 -22.207 1.00 54.62 101 GLU A N 1
ATOM 795 C CA . GLU A 1 101 ? -2.655 18.397 -23.264 1.00 54.62 101 GLU A CA 1
ATOM 796 C C . GLU A 1 101 ? -2.902 16.995 -22.687 1.00 54.62 101 GLU A C 1
ATOM 798 O O . GLU A 1 101 ? -1.973 16.309 -22.258 1.00 54.62 101 GLU A O 1
ATOM 803 N N . MET A 1 102 ? -4.175 16.596 -22.617 1.00 53.34 102 MET A N 1
ATOM 804 C CA . MET A 1 102 ? -4.573 15.245 -22.239 1.00 53.34 102 MET A CA 1
ATOM 805 C C . MET A 1 102 ? -4.087 14.315 -23.351 1.00 53.34 102 MET A C 1
ATOM 807 O O . MET A 1 102 ? -4.704 14.235 -24.410 1.00 53.34 102 MET A O 1
ATOM 811 N N . GLU A 1 103 ? -2.933 13.686 -23.136 1.00 58.72 103 GLU A N 1
ATOM 812 C CA . GLU A 1 103 ? -2.382 12.683 -24.043 1.00 58.72 103 GLU A CA 1
ATOM 813 C C . GLU A 1 103 ? -3.427 11.567 -24.202 1.00 58.72 103 GLU A C 1
ATOM 815 O O . GLU A 1 103 ? -3.959 11.076 -23.200 1.00 58.72 103 GLU A O 1
ATOM 820 N N . ASP A 1 104 ? -3.768 11.217 -25.448 1.00 57.50 104 ASP A N 1
ATOM 821 C CA . ASP A 1 104 ? -4.754 10.175 -25.742 1.00 57.50 104 ASP A CA 1
ATOM 822 C C . ASP A 1 104 ? -4.402 8.914 -24.944 1.00 57.50 104 ASP A C 1
ATOM 824 O O . ASP A 1 104 ? -3.325 8.331 -25.109 1.00 57.50 104 ASP A O 1
ATOM 828 N N . ILE A 1 105 ? -5.315 8.501 -24.060 1.00 59.16 105 ILE A N 1
ATOM 829 C CA . ILE A 1 105 ? -5.206 7.242 -23.327 1.00 59.16 105 ILE A CA 1
ATOM 830 C C . ILE A 1 105 ? -5.237 6.140 -24.385 1.00 59.16 105 ILE A C 1
ATOM 832 O O . ILE A 1 105 ? -6.292 5.812 -24.926 1.00 59.16 105 ILE A O 1
ATOM 836 N N . LEU A 1 106 ? -4.065 5.606 -24.728 1.00 57.12 106 LEU A N 1
ATOM 837 C CA . LEU A 1 106 ? -3.960 4.426 -25.573 1.00 57.12 106 LEU A CA 1
ATOM 838 C C . LEU A 1 106 ? -4.714 3.295 -24.864 1.00 57.12 106 LEU A C 1
ATOM 840 O O . LEU A 1 106 ? -4.345 2.912 -23.757 1.00 57.12 106 LEU A O 1
ATOM 844 N N . ASP A 1 107 ? -5.752 2.764 -25.511 1.00 59.50 107 ASP A N 1
ATOM 845 C CA . ASP A 1 107 ? -6.608 1.655 -25.042 1.00 59.50 107 ASP A CA 1
ATOM 846 C C . ASP A 1 107 ? -5.860 0.302 -24.962 1.00 59.50 107 ASP A C 1
ATOM 848 O O . ASP A 1 107 ? -6.453 -0.771 -24.870 1.00 59.50 107 ASP A O 1
ATOM 852 N N . ASP A 1 108 ? -4.527 0.334 -25.012 1.00 61.59 108 ASP A N 1
ATOM 853 C CA . ASP A 1 108 ? -3.685 -0.821 -24.756 1.00 61.59 108 ASP A CA 1
ATOM 854 C C . ASP A 1 108 ? -3.590 -1.002 -23.235 1.00 61.59 108 ASP A C 1
ATOM 856 O O . ASP A 1 108 ? -2.720 -0.433 -22.568 1.00 61.59 108 ASP A O 1
ATOM 860 N N . GLU A 1 109 ? -4.509 -1.796 -22.676 1.00 69.38 109 GLU A N 1
ATOM 861 C CA . GLU A 1 109 ? -4.432 -2.275 -21.294 1.00 69.38 109 GLU A CA 1
ATOM 862 C C . GLU A 1 109 ? -3.085 -2.984 -21.071 1.00 69.38 109 GLU A C 1
ATOM 864 O O . GLU A 1 109 ? -2.906 -4.162 -21.392 1.00 69.38 109 GLU A O 1
ATOM 869 N N . GLU A 1 110 ? -2.106 -2.259 -20.529 1.00 83.12 110 GLU A N 1
ATOM 870 C CA . GLU A 1 110 ? -0.809 -2.829 -20.184 1.00 83.12 110 GLU A CA 1
ATOM 871 C C . GLU A 1 110 ? -1.005 -3.875 -19.069 1.00 83.12 110 GLU A C 1
ATOM 873 O O . GLU A 1 110 ? -1.425 -3.528 -17.957 1.00 83.12 110 GLU A O 1
ATOM 878 N N . PRO A 1 111 ? -0.717 -5.168 -19.320 1.00 87.81 111 PRO A N 1
ATOM 879 C CA . PRO A 1 111 ? -0.972 -6.209 -18.340 1.00 87.81 111 PRO A CA 1
ATOM 880 C C . PRO A 1 111 ? -0.049 -6.059 -17.129 1.00 87.81 111 PRO A C 1
ATOM 882 O O . PRO A 1 111 ? 1.116 -5.657 -17.230 1.00 87.81 111 PRO A O 1
ATOM 885 N N . PHE A 1 112 ? -0.551 -6.456 -15.958 1.00 91.88 112 PHE A N 1
ATOM 886 C CA . PHE A 1 112 ? 0.251 -6.427 -14.742 1.00 91.88 112 PHE A CA 1
ATOM 887 C C . PHE A 1 112 ? 1.509 -7.287 -14.896 1.00 91.88 112 PHE A C 1
ATOM 889 O O . PHE A 1 112 ? 1.445 -8.487 -15.163 1.00 91.88 112 PHE A O 1
ATOM 896 N N . THR A 1 113 ? 2.655 -6.667 -14.631 1.00 93.06 113 THR A N 1
ATOM 897 C CA . THR A 1 113 ? 3.943 -7.349 -14.516 1.00 93.06 113 THR A CA 1
ATOM 898 C C . THR A 1 113 ? 4.556 -7.006 -13.165 1.00 93.06 113 THR A C 1
ATOM 900 O O . THR A 1 113 ? 4.577 -5.840 -12.754 1.00 93.06 113 THR A O 1
ATOM 903 N N . ARG A 1 114 ? 5.031 -8.031 -12.450 1.00 93.81 114 ARG A N 1
ATOM 904 C CA . ARG A 1 114 ? 5.645 -7.883 -11.126 1.00 93.81 114 ARG A CA 1
ATOM 905 C C . ARG A 1 114 ? 7.012 -7.202 -11.268 1.00 93.81 114 ARG A C 1
ATOM 907 O O . ARG A 1 114 ? 7.802 -7.606 -12.115 1.00 93.81 114 ARG A O 1
ATOM 914 N N . ALA A 1 115 ? 7.289 -6.190 -10.443 1.00 92.50 115 ALA A N 1
ATOM 915 C CA . ALA A 1 115 ? 8.575 -5.495 -10.458 1.00 92.50 115 ALA A CA 1
ATOM 916 C C . ALA A 1 115 ? 9.714 -6.441 -10.055 1.00 92.50 115 ALA A C 1
ATOM 918 O O . ALA A 1 115 ? 9.574 -7.188 -9.087 1.00 92.50 115 ALA A O 1
ATOM 919 N N . ASP A 1 116 ? 10.840 -6.376 -10.762 1.00 90.69 116 ASP A N 1
ATOM 920 C CA . ASP A 1 116 ? 12.066 -7.086 -10.400 1.00 90.69 116 ASP A CA 1
ATOM 921 C C . ASP A 1 116 ? 12.958 -6.158 -9.554 1.00 90.69 116 ASP A C 1
ATOM 923 O O . ASP A 1 116 ? 13.292 -5.061 -10.017 1.00 90.69 116 ASP A O 1
ATOM 927 N N . PRO A 1 117 ? 13.337 -6.541 -8.320 1.00 86.00 117 PRO A N 1
ATOM 928 C CA . PRO A 1 117 ? 14.218 -5.724 -7.497 1.00 86.00 117 PRO A CA 1
ATOM 929 C C . PRO A 1 117 ? 15.665 -5.671 -8.011 1.00 86.00 117 PRO A C 1
ATOM 931 O O . PRO A 1 117 ? 16.355 -4.702 -7.726 1.00 86.00 117 PRO A O 1
ATOM 934 N N . GLU A 1 118 ? 16.170 -6.668 -8.740 1.00 84.62 118 GLU A N 1
ATOM 935 C CA . GLU A 1 118 ? 17.593 -6.732 -9.118 1.00 84.62 118 GLU A CA 1
ATOM 936 C C . GLU A 1 118 ? 18.083 -5.620 -10.069 1.00 84.62 118 GLU A C 1
ATOM 938 O O . GLU A 1 118 ? 19.151 -5.055 -9.817 1.00 84.62 118 GLU A O 1
ATOM 943 N N . PRO A 1 119 ? 17.357 -5.243 -11.141 1.00 83.81 119 PRO A N 1
ATOM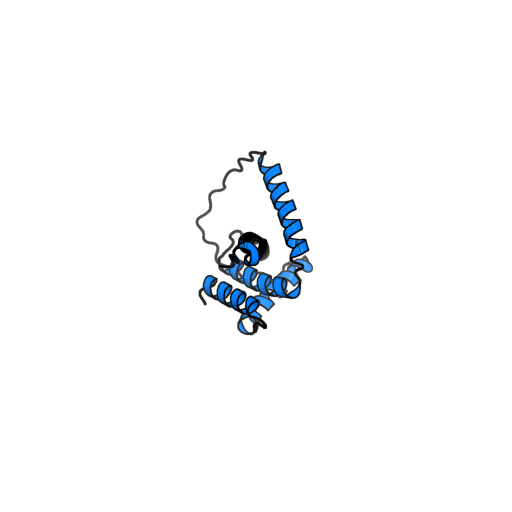 944 C CA . PRO A 1 119 ? 17.808 -4.198 -12.062 1.00 83.81 119 PRO A CA 1
ATOM 945 C C . PRO A 1 119 ? 17.694 -2.775 -11.491 1.00 83.81 119 PRO A C 1
ATOM 947 O O . PRO A 1 119 ? 18.161 -1.823 -12.125 1.00 83.81 119 PRO A O 1
ATOM 950 N N . VAL A 1 120 ? 17.059 -2.596 -10.329 1.00 84.88 120 VAL A N 1
ATOM 951 C CA . VAL A 1 120 ? 16.874 -1.289 -9.689 1.00 84.88 120 VAL A CA 1
ATOM 952 C C . VAL A 1 120 ? 18.167 -0.885 -8.990 1.00 84.88 120 VAL A C 1
ATOM 954 O O . VAL A 1 120 ? 18.678 -1.618 -8.158 1.00 84.88 120 VAL A O 1
ATOM 957 N N . LYS A 1 121 ? 18.728 0.284 -9.314 1.00 85.50 121 LYS A N 1
ATOM 958 C CA . LYS A 1 121 ? 20.014 0.723 -8.737 1.00 85.50 121 LYS A CA 1
ATOM 959 C C . LYS A 1 121 ? 19.888 1.272 -7.318 1.00 85.50 121 LYS A C 1
ATOM 961 O O . LYS A 1 121 ? 20.840 1.174 -6.550 1.00 85.50 121 LYS A O 1
ATOM 966 N N . ASP A 1 122 ? 18.751 1.882 -7.000 1.00 92.81 122 ASP A N 1
ATOM 967 C CA . ASP A 1 122 ? 18.528 2.491 -5.696 1.00 92.81 122 ASP A CA 1
ATOM 968 C C . ASP A 1 122 ? 18.217 1.427 -4.635 1.00 92.81 122 ASP A C 1
ATOM 970 O O . ASP A 1 122 ? 17.296 0.625 -4.781 1.00 92.81 122 ASP A O 1
ATOM 974 N N . TYR A 1 123 ? 18.997 1.421 -3.554 1.00 91.00 123 TYR A N 1
ATOM 975 C CA . TYR A 1 123 ? 18.873 0.433 -2.482 1.00 91.00 123 TYR A CA 1
ATOM 976 C C . TYR A 1 123 ? 17.513 0.498 -1.768 1.00 91.00 123 TYR A C 1
ATOM 978 O O . TYR A 1 123 ? 16.969 -0.541 -1.385 1.00 91.00 123 TYR A O 1
ATOM 986 N N . TYR A 1 124 ? 16.943 1.693 -1.596 1.00 90.88 124 TYR A N 1
ATOM 987 C CA . TYR A 1 124 ? 15.659 1.855 -0.916 1.00 90.88 124 TYR A CA 1
ATOM 988 C C . TYR A 1 124 ? 14.501 1.374 -1.785 1.00 90.88 124 TYR A C 1
ATOM 990 O O . TYR A 1 124 ? 13.601 0.711 -1.269 1.00 90.88 124 TYR A O 1
ATOM 998 N N . ASP A 1 125 ? 14.544 1.622 -3.093 1.00 92.69 125 ASP A N 1
ATOM 999 C CA . ASP A 1 125 ? 13.567 1.073 -4.036 1.00 92.69 125 ASP A CA 1
ATOM 1000 C C . ASP A 1 125 ? 13.631 -0.461 -4.091 1.00 92.69 125 ASP A C 1
ATOM 1002 O O . ASP A 1 125 ? 12.591 -1.123 -4.079 1.00 92.69 125 ASP A O 1
ATOM 1006 N N . GLN A 1 126 ? 14.832 -1.054 -4.057 1.00 91.69 126 GLN A N 1
ATOM 1007 C CA . GLN A 1 126 ? 14.973 -2.513 -3.962 1.00 91.69 126 GLN A CA 1
ATOM 1008 C C . GLN A 1 126 ? 14.317 -3.074 -2.696 1.00 91.69 126 GLN A C 1
ATOM 1010 O O . GLN A 1 126 ? 13.599 -4.077 -2.752 1.00 91.69 126 GLN A O 1
ATOM 1015 N N . LEU A 1 127 ? 14.585 -2.455 -1.541 1.00 93.06 127 LEU A N 1
ATOM 1016 C CA . LEU A 1 127 ? 13.992 -2.863 -0.269 1.00 93.06 127 LEU A CA 1
ATOM 1017 C C . LEU A 1 127 ? 12.473 -2.712 -0.291 1.00 93.06 127 LEU A C 1
ATOM 1019 O O . LEU A 1 127 ? 11.770 -3.609 0.172 1.00 93.06 127 LEU A O 1
ATOM 1023 N N . PHE A 1 128 ? 11.972 -1.616 -0.855 1.00 94.75 128 PHE A N 1
ATOM 1024 C CA . PHE A 1 128 ? 10.546 -1.370 -1.017 1.00 94.75 128 PHE A CA 1
ATOM 1025 C C . PHE A 1 128 ? 9.874 -2.473 -1.846 1.00 94.75 128 PHE A C 1
ATOM 1027 O O . PHE A 1 128 ? 8.901 -3.068 -1.382 1.00 94.75 128 PHE A O 1
ATOM 1034 N N . ILE A 1 129 ? 10.428 -2.824 -3.013 1.00 94.94 129 ILE A N 1
ATOM 1035 C CA . ILE A 1 129 ? 9.904 -3.905 -3.866 1.00 94.94 129 ILE A CA 1
ATOM 1036 C C . ILE A 1 129 ? 9.885 -5.232 -3.100 1.00 94.94 129 ILE A C 1
ATOM 1038 O O . ILE A 1 129 ? 8.858 -5.911 -3.056 1.00 94.94 129 ILE A O 1
ATOM 1042 N N . LYS A 1 130 ? 10.995 -5.582 -2.439 1.00 94.94 130 LYS A N 1
ATOM 1043 C CA . LYS A 1 130 ? 11.095 -6.811 -1.634 1.00 94.94 130 LYS A CA 1
ATOM 1044 C C . LYS A 1 130 ? 10.066 -6.841 -0.503 1.00 94.94 130 LYS A C 1
ATOM 1046 O O . LYS A 1 130 ? 9.489 -7.889 -0.229 1.00 94.94 130 LYS A O 1
ATOM 1051 N N . LYS A 1 131 ? 9.808 -5.700 0.136 1.00 95.00 131 LYS A N 1
ATOM 1052 C CA . LYS A 1 131 ? 8.829 -5.572 1.220 1.00 95.00 131 LYS A CA 1
ATOM 1053 C C . LYS A 1 131 ? 7.392 -5.714 0.709 1.00 95.00 131 LYS A C 1
ATOM 1055 O O . LYS A 1 131 ? 6.628 -6.486 1.279 1.00 95.00 131 LYS A O 1
ATOM 1060 N N . MET A 1 132 ? 7.055 -5.060 -0.405 1.00 95.06 132 MET A N 1
ATOM 1061 C CA . MET A 1 132 ? 5.769 -5.211 -1.108 1.00 95.06 132 MET A CA 1
ATOM 1062 C C . MET A 1 132 ? 5.481 -6.674 -1.449 1.00 95.06 132 MET A C 1
ATOM 1064 O O . MET A 1 132 ? 4.406 -7.198 -1.167 1.00 95.06 132 MET A O 1
ATOM 1068 N N . HIS A 1 133 ? 6.477 -7.350 -2.015 1.00 96.00 133 HIS A N 1
ATOM 1069 C CA . HIS A 1 133 ? 6.426 -8.771 -2.345 1.00 96.00 133 HIS A CA 1
ATOM 1070 C C . HIS A 1 133 ? 6.191 -9.644 -1.119 1.00 96.00 133 HIS A C 1
ATOM 1072 O O . HIS A 1 133 ? 5.271 -10.459 -1.112 1.00 96.00 133 HIS A O 1
ATOM 1078 N N . HIS A 1 134 ? 6.990 -9.430 -0.075 1.00 95.12 134 HIS A N 1
ATOM 1079 C CA . HIS A 1 134 ? 6.885 -10.173 1.170 1.00 95.12 134 HIS A CA 1
ATOM 1080 C C . HIS A 1 134 ? 5.494 -10.035 1.799 1.00 95.12 134 HIS A C 1
ATOM 1082 O O . HIS A 1 134 ? 4.899 -11.035 2.189 1.00 95.12 134 HIS A O 1
ATOM 1088 N N . TYR A 1 135 ? 4.948 -8.821 1.859 1.00 94.50 135 TYR A N 1
ATOM 1089 C CA . TYR A 1 135 ? 3.623 -8.570 2.426 1.00 94.50 135 TYR A CA 1
ATOM 1090 C C . TYR A 1 135 ? 2.492 -9.165 1.605 1.00 94.50 135 TYR A C 1
ATOM 1092 O O . TYR A 1 135 ? 1.561 -9.726 2.182 1.00 94.50 135 TYR A O 1
ATOM 1100 N N . TYR A 1 136 ? 2.588 -9.117 0.279 1.00 94.06 136 TYR A N 1
ATOM 1101 C CA . TYR A 1 136 ? 1.614 -9.777 -0.579 1.00 94.06 136 TYR A CA 1
ATOM 1102 C C . TYR A 1 136 ? 1.588 -11.297 -0.352 1.00 94.06 136 TYR A C 1
ATOM 1104 O O . TYR A 1 136 ? 0.518 -11.885 -0.203 1.00 94.06 136 TYR A O 1
ATOM 1112 N N . GLU A 1 137 ? 2.761 -11.928 -0.275 1.00 94.19 137 GLU A N 1
ATOM 1113 C CA . GLU A 1 137 ? 2.902 -13.377 -0.072 1.00 94.19 137 GLU A CA 1
ATOM 1114 C C . GLU A 1 137 ? 2.500 -13.808 1.344 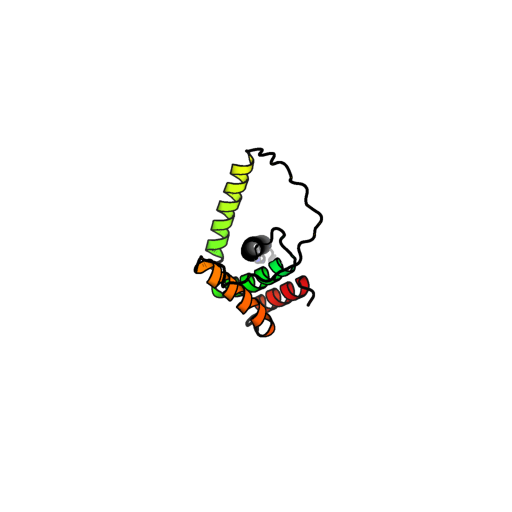1.00 94.19 137 GLU A C 1
ATOM 1116 O O . GLU A 1 137 ? 1.825 -14.824 1.534 1.00 94.19 137 GLU A O 1
ATOM 1121 N N . TYR A 1 138 ? 2.864 -13.006 2.344 1.00 92.56 138 TYR A N 1
ATOM 1122 C CA . TYR A 1 138 ? 2.526 -13.239 3.744 1.00 92.56 138 TYR A CA 1
ATOM 1123 C C . TYR A 1 138 ? 1.045 -12.971 4.059 1.00 92.56 138 TYR A C 1
ATOM 1125 O O . TYR A 1 138 ? 0.538 -13.480 5.055 1.00 92.56 138 TYR A O 1
ATOM 1133 N N . TRP A 1 139 ? 0.317 -12.233 3.214 1.00 93.94 139 TRP A N 1
ATOM 1134 C CA . TRP A 1 139 ? -1.063 -11.800 3.475 1.00 93.94 139 TRP A CA 1
ATOM 1135 C C . TRP A 1 139 ? -2.015 -12.929 3.889 1.00 93.94 139 TRP A C 1
ATOM 1137 O O . TRP A 1 139 ? -2.786 -12.797 4.841 1.00 93.94 139 TRP A O 1
ATOM 1147 N N . SER A 1 140 ? -1.931 -14.068 3.198 1.00 90.75 140 SER A N 1
ATOM 1148 C CA . SER A 1 140 ? -2.758 -15.246 3.491 1.00 90.75 140 SER A CA 1
ATOM 1149 C C . SER A 1 140 ? -2.497 -15.819 4.890 1.00 90.75 140 SER A C 1
ATOM 1151 O O . SER A 1 140 ? -3.415 -16.316 5.538 1.00 90.75 140 SER A O 1
ATOM 1153 N N . GLN A 1 141 ? -1.262 -15.697 5.378 1.00 92.69 141 GLN A N 1
ATOM 1154 C CA . GLN A 1 141 ? -0.809 -16.193 6.679 1.00 92.69 141 GLN A CA 1
ATOM 1155 C C . GLN A 1 141 ? -0.968 -15.151 7.791 1.00 92.69 141 GLN A C 1
ATOM 1157 O O . GLN A 1 141 ? -0.979 -15.499 8.975 1.00 92.69 141 GLN A O 1
ATOM 1162 N N . TRP A 1 142 ? -1.084 -13.870 7.433 1.00 91.50 142 TRP A N 1
ATOM 1163 C CA . TRP A 1 142 ? -1.277 -12.799 8.397 1.00 91.50 142 TRP A CA 1
ATOM 1164 C C . TRP A 1 142 ? -2.587 -13.006 9.161 1.00 91.50 142 TRP A C 1
ATOM 1166 O O . TRP A 1 142 ? -3.663 -13.090 8.570 1.00 91.50 142 TRP A O 1
ATOM 1176 N N . THR A 1 143 ? -2.493 -13.101 10.486 1.00 89.50 143 THR A N 1
ATOM 1177 C CA . THR A 1 143 ? -3.649 -13.296 11.366 1.00 89.50 143 THR A CA 1
ATOM 1178 C C . THR A 1 143 ? -3.937 -11.991 12.107 1.00 89.50 143 THR A C 1
ATOM 1180 O O . THR A 1 143 ? -3.100 -11.579 12.917 1.00 89.50 143 THR A O 1
ATOM 1183 N N . PRO A 1 144 ? -5.088 -11.346 11.844 1.00 89.31 144 PRO A N 1
ATOM 1184 C CA . PRO A 1 144 ? -5.519 -10.164 12.577 1.00 89.31 144 PRO A CA 1
ATOM 1185 C C . PRO A 1 144 ? -5.590 -10.421 14.084 1.00 89.31 144 PRO A C 1
ATOM 1187 O O . PRO A 1 144 ? -6.070 -11.467 14.524 1.00 89.31 144 PRO A O 1
ATOM 1190 N N . LYS A 1 145 ? -5.121 -9.464 14.884 1.00 86.12 145 LYS A N 1
ATOM 1191 C CA . LYS A 1 145 ? -5.088 -9.567 16.353 1.00 86.12 145 LYS A CA 1
ATOM 1192 C C . LYS A 1 145 ? -6.292 -8.924 17.028 1.00 86.12 145 LYS A C 1
ATOM 1194 O O . LYS A 1 145 ? -6.572 -9.218 18.188 1.00 86.12 145 LYS A O 1
ATOM 1199 N N . ASN A 1 146 ? -6.968 -8.014 16.336 1.00 84.94 146 ASN A N 1
ATOM 1200 C CA . ASN A 1 146 ? -8.099 -7.261 16.859 1.00 84.94 146 ASN A CA 1
ATOM 1201 C C . ASN A 1 146 ? -9.170 -7.050 15.777 1.00 84.94 146 ASN A C 1
ATOM 1203 O O . ASN A 1 146 ? -8.936 -7.277 14.590 1.00 84.94 146 ASN A O 1
ATOM 1207 N N . TYR A 1 147 ? -10.344 -6.591 16.211 1.00 83.94 147 TYR A N 1
ATOM 1208 C CA . TYR A 1 147 ? -11.506 -6.371 15.348 1.00 83.94 147 TYR A CA 1
ATOM 1209 C C . TYR A 1 147 ? -11.229 -5.400 14.191 1.00 83.94 147 TYR A C 1
ATOM 1211 O O . TYR A 1 147 ? -11.727 -5.587 13.085 1.00 83.94 147 TYR A O 1
ATOM 1219 N N . PHE A 1 148 ? -10.420 -4.367 14.426 1.00 81.56 148 PHE A N 1
ATOM 1220 C CA . PHE A 1 148 ? -10.094 -3.379 13.402 1.00 81.56 148 PHE A CA 1
ATOM 1221 C C . PHE A 1 148 ? -9.234 -3.985 12.285 1.00 81.56 148 PHE A C 1
ATOM 1223 O O . PHE A 1 148 ? -9.572 -3.859 11.109 1.00 81.56 148 PHE A O 1
ATOM 1230 N N . GLU A 1 149 ? -8.178 -4.716 12.646 1.00 87.06 149 GLU A N 1
ATOM 1231 C CA . GLU A 1 149 ? -7.333 -5.447 11.695 1.00 87.06 149 GLU A CA 1
ATOM 1232 C C . GLU A 1 149 ? -8.142 -6.473 10.892 1.00 87.06 149 GLU A C 1
ATOM 1234 O O . GLU A 1 149 ? -7.941 -6.626 9.688 1.00 87.06 149 GLU A O 1
ATOM 1239 N N . GLU A 1 150 ? -9.090 -7.147 11.547 1.00 89.25 150 GLU A N 1
ATOM 1240 C CA . GLU A 1 150 ? -9.977 -8.111 10.901 1.00 89.25 150 GLU A CA 1
ATOM 1241 C C . GLU A 1 150 ? -10.857 -7.430 9.847 1.00 89.25 150 GLU A C 1
ATOM 1243 O O . GLU A 1 150 ? -10.974 -7.922 8.722 1.00 89.25 150 GLU A O 1
ATOM 1248 N N . LYS A 1 151 ? -11.426 -6.264 10.175 1.00 89.06 151 LYS A N 1
ATOM 1249 C CA . LYS A 1 151 ? -12.252 -5.491 9.241 1.00 89.06 151 LYS A CA 1
ATOM 1250 C C . LYS A 1 151 ? -11.455 -4.947 8.065 1.00 89.06 151 LYS A C 1
ATOM 1252 O O . LYS A 1 151 ? -11.951 -5.005 6.939 1.00 89.06 151 LYS A O 1
ATOM 1257 N N . ILE A 1 152 ? -10.226 -4.483 8.291 1.00 88.69 152 ILE A N 1
ATOM 1258 C CA . ILE A 1 152 ? -9.324 -4.084 7.202 1.00 88.69 152 ILE A CA 1
ATOM 1259 C C . ILE A 1 152 ? -9.051 -5.276 6.285 1.00 88.69 152 ILE A C 1
ATOM 1261 O O . ILE A 1 152 ? -9.215 -5.156 5.070 1.00 88.69 152 ILE A O 1
ATOM 1265 N N . LYS A 1 153 ? -8.683 -6.431 6.855 1.00 91.00 153 LYS A N 1
ATOM 1266 C CA . LYS A 1 153 ? -8.374 -7.631 6.075 1.00 91.00 153 LYS A CA 1
ATOM 1267 C C . LYS A 1 153 ? -9.556 -8.052 5.197 1.00 91.00 153 LYS A C 1
ATOM 1269 O O . LYS A 1 153 ? -9.392 -8.162 3.985 1.00 91.00 153 LYS A O 1
ATOM 1274 N N . GLN A 1 154 ? -10.743 -8.178 5.795 1.00 91.00 154 GLN A N 1
ATOM 1275 C CA . GLN A 1 154 ? -11.988 -8.530 5.098 1.00 91.00 154 GLN A CA 1
ATOM 1276 C C . GLN A 1 154 ? -12.320 -7.547 3.968 1.00 91.00 154 GLN A C 1
ATOM 1278 O O . GLN A 1 154 ? -12.734 -7.955 2.886 1.00 91.00 154 GLN A O 1
ATOM 1283 N N . SER A 1 155 ? -12.129 -6.247 4.206 1.00 89.38 155 SER A N 1
ATOM 1284 C CA . SER A 1 155 ? -12.435 -5.214 3.211 1.00 89.38 155 SER A CA 1
ATOM 1285 C C . SER A 1 155 ? -11.501 -5.294 2.003 1.00 89.38 155 SER A C 1
ATOM 1287 O O . SER A 1 155 ? -11.951 -5.176 0.865 1.00 89.38 155 SER A O 1
ATOM 1289 N N . ILE A 1 156 ? -10.208 -5.533 2.235 1.00 89.81 156 ILE A N 1
ATOM 1290 C CA . ILE A 1 156 ? -9.216 -5.670 1.160 1.00 89.81 156 ILE A CA 1
ATOM 1291 C C . ILE A 1 156 ? -9.459 -6.947 0.351 1.00 89.81 156 ILE A C 1
ATOM 1293 O O . ILE A 1 156 ? -9.395 -6.903 -0.875 1.00 89.81 156 ILE A O 1
ATOM 1297 N N . GLU A 1 157 ? -9.777 -8.065 1.007 1.00 90.69 157 GLU A N 1
ATOM 1298 C CA . GLU A 1 157 ? -10.118 -9.329 0.334 1.00 90.69 157 GLU A CA 1
ATOM 1299 C C . GLU A 1 157 ? -11.356 -9.168 -0.559 1.00 90.69 157 GLU A C 1
ATOM 1301 O O . GLU A 1 157 ? -11.323 -9.527 -1.738 1.00 90.69 157 GLU A O 1
ATOM 1306 N N . HIS A 1 158 ? -12.385 -8.478 -0.058 1.00 87.94 158 HIS A N 1
ATOM 1307 C CA . HIS A 1 158 ? -13.582 -8.173 -0.836 1.00 87.94 158 HIS A CA 1
ATOM 1308 C C . HIS A 1 158 ? -13.281 -7.351 -2.103 1.00 87.94 158 HIS A C 1
ATOM 1310 O O . HIS A 1 158 ? -13.760 -7.689 -3.185 1.00 87.94 158 HIS A O 1
ATOM 1316 N N . VAL A 1 159 ? -12.456 -6.302 -1.998 1.00 81.50 159 VAL A N 1
ATOM 1317 C CA . VAL A 1 159 ? -12.046 -5.467 -3.148 1.00 81.50 159 VAL A CA 1
ATOM 1318 C C . VAL A 1 159 ? -11.174 -6.250 -4.135 1.00 81.50 159 VAL A C 1
ATOM 1320 O O . VAL A 1 159 ? -11.298 -6.102 -5.356 1.00 81.50 159 VAL A O 1
ATOM 1323 N N . ALA A 1 160 ? -10.301 -7.116 -3.624 1.00 77.44 160 ALA A N 1
ATOM 1324 C CA . ALA A 1 160 ? -9.481 -7.994 -4.446 1.00 77.44 160 ALA A CA 1
ATOM 1325 C C . ALA A 1 160 ? -10.327 -9.065 -5.168 1.00 77.44 160 ALA A C 1
ATOM 1327 O O . ALA A 1 160 ? -9.948 -9.510 -6.254 1.00 77.44 160 ALA A O 1
ATOM 1328 N N . GLY A 1 161 ? -11.527 -9.368 -4.668 1.00 74.81 161 GLY A N 1
ATOM 1329 C CA . GLY A 1 161 ? -12.432 -10.376 -5.221 1.00 74.81 161 GLY A CA 1
ATOM 1330 C C . GLY A 1 161 ? -12.053 -11.793 -4.792 1.00 74.81 161 GLY A C 1
ATOM 1331 O O . GLY A 1 161 ? -12.182 -12.718 -5.594 1.00 74.81 161 GLY A O 1
ATOM 1332 N N . ILE A 1 162 ? -11.538 -11.931 -3.568 1.00 54.66 162 ILE A N 1
ATOM 1333 C CA . ILE A 1 162 ? -11.050 -13.177 -2.961 1.00 54.66 162 ILE A CA 1
ATOM 1334 C C . ILE A 1 162 ? -11.920 -13.529 -1.754 1.00 54.66 162 ILE A C 1
ATOM 1336 O O . ILE A 1 162 ? -12.334 -12.588 -1.039 1.00 54.66 162 ILE A O 1
#

Secondary structure (DSSP, 8-state):
----GGGG-------HHHHHHHHHHHHHHHHHHHHHHHHHHHHHHHHHTT-SS--HHHHHHHHHHHHHHHHHH--HHHHHHHHHHHHHHHHHHTTS-------------PPP-PPPSTT---HHHHHHHHHHHHHHHHTTT----SHHHHHHHHHHHHHHT-

Sequence (162 aa):
MSDFSFMRSGSSNFEEDDINQGIIDSAQSLITIFIIKAIEIGSRYCVLAKRKTVTKTDIEYALKYQAIEFINHTDIAKEIKELDAKLESLFDESSSENEGEMEDILDDEEPFTRADPEPVKDYYDQLFIKKMHHYYEYWSQWTPKNYFEEKIKQSIEHVAGI